Protein AF-A0A2D8XAL2-F1 (afdb_monomer)

Sequence (65 aa):
MSINIYDRKDMRGGGYAKRKFTLEQAQEIRKEYNQGGISQNQLARKYEVSQPIINMLLKGKTYIK

pLDDT: mean 81.25, std 17.26, range [41.03, 94.94]

Radius of gyration: 14.73 Å; Cα contacts (8 Å, |Δi|>4): 35; chains: 1; bounding box: 43×22×32 Å

Foldseek 3Di:
DDDDPVPDPPVPDDDDPPPLDALVRLVVLLVVVVVDPDDLVNSCVVSVHDSVVSVCSNVVVDSDD

Solvent-accessible surface area (backbone atoms only — not comparable to full-atom values): 4246 Å² total; per-residue (Å²): 135,86,76,59,79,87,73,55,79,76,80,77,72,90,65,85,72,76,74,90,60,53,58,65,56,46,49,50,53,47,49,53,50,70,72,47,99,55,52,62,61,58,50,11,59,76,69,75,46,59,45,69,59,48,52,37,44,70,70,59,78,38,77,71,133

Nearest PDB structures (foldseek):
  2x48-assembly1_A  TM=7.329E-01  e=1.172E+00  Sulfolobus islandicus rod-shaped virus 1
  1trr-assembly1_A  TM=7.768E-01  e=4.414E+00  Escherichia coli
  1jhg-assembly1_A-2  TM=7.946E-01  e=5.335E+00  Escherichia coli
  3f2g-assembly2_B  TM=5.931E-01  e=2.663E+00  Escherichia coli
  3f2h-assembly2_B  TM=5.925E-01  e=3.429E+00  Escherichia coli

Structure (mmCIF, N/CA/C/O backbone):
data_AF-A0A2D8XAL2-F1
#
_entry.id   AF-A0A2D8XAL2-F1
#
loop_
_atom_site.group_PDB
_atom_site.id
_atom_site.type_symbol
_atom_site.label_atom_id
_atom_site.label_alt_id
_atom_site.label_comp_id
_atom_site.label_asym_id
_atom_site.label_entity_id
_atom_site.label_seq_id
_atom_site.pdbx_PDB_ins_code
_atom_site.Cartn_x
_atom_site.Cartn_y
_atom_site.Cartn_z
_atom_site.occupancy
_atom_site.B_iso_or_equiv
_atom_site.auth_seq_id
_atom_site.auth_comp_id
_atom_site.auth_asym_id
_atom_site.auth_atom_id
_atom_site.pdbx_PDB_model_num
ATOM 1 N N . MET A 1 1 ? 38.681 7.702 -13.019 1.00 44.12 1 MET A N 1
ATOM 2 C CA . MET A 1 1 ? 37.285 8.090 -12.721 1.00 44.12 1 MET A CA 1
ATOM 3 C C . MET A 1 1 ? 36.491 6.817 -12.441 1.00 44.12 1 MET A C 1
ATOM 5 O O . MET A 1 1 ? 36.096 6.133 -13.377 1.00 44.12 1 MET A O 1
ATOM 9 N N . SER A 1 2 ? 36.364 6.409 -11.178 1.00 54.69 2 SER A N 1
ATOM 10 C CA . SER A 1 2 ? 35.595 5.220 -10.790 1.00 54.69 2 SER A CA 1
ATOM 11 C C . SER A 1 2 ? 34.107 5.535 -10.911 1.00 54.69 2 SER A C 1
ATOM 13 O O . SER A 1 2 ? 33.544 6.268 -10.104 1.00 54.69 2 SER A O 1
ATOM 15 N N . ILE A 1 3 ? 33.473 5.025 -11.965 1.00 56.62 3 ILE A N 1
ATOM 16 C CA . ILE A 1 3 ? 32.028 5.150 -12.141 1.00 56.62 3 ILE A CA 1
ATOM 17 C C . ILE A 1 3 ? 31.377 4.283 -11.065 1.00 56.62 3 ILE A C 1
ATOM 19 O O . ILE A 1 3 ? 31.503 3.057 -11.086 1.00 56.62 3 ILE A O 1
ATOM 23 N N . ASN A 1 4 ? 30.707 4.925 -10.110 1.00 60.44 4 ASN A N 1
ATOM 24 C CA . ASN A 1 4 ? 29.934 4.229 -9.099 1.00 60.44 4 ASN A CA 1
ATOM 25 C C . ASN A 1 4 ? 28.796 3.488 -9.815 1.00 60.44 4 ASN A C 1
ATOM 27 O O . ASN A 1 4 ? 28.003 4.094 -10.533 1.00 60.44 4 ASN A O 1
ATOM 31 N N . ILE A 1 5 ? 28.749 2.163 -9.685 1.00 54.94 5 ILE A N 1
ATOM 32 C CA . ILE A 1 5 ? 27.842 1.306 -10.469 1.00 54.94 5 ILE A CA 1
ATOM 33 C C . ILE A 1 5 ? 26.370 1.656 -10.170 1.00 54.94 5 ILE A C 1
ATOM 35 O O . ILE A 1 5 ? 25.502 1.467 -11.016 1.00 54.94 5 ILE A O 1
ATOM 39 N N . TYR A 1 6 ? 26.111 2.261 -9.008 1.00 57.06 6 TYR A N 1
ATOM 40 C CA . TYR A 1 6 ? 24.804 2.763 -8.582 1.00 57.06 6 TYR A CA 1
ATOM 41 C C . TYR A 1 6 ? 24.336 4.050 -9.291 1.00 57.06 6 TYR A C 1
ATOM 43 O O . TYR A 1 6 ? 23.152 4.369 -9.217 1.00 57.06 6 TYR A O 1
ATOM 51 N N . ASP A 1 7 ? 25.216 4.767 -9.998 1.00 57.22 7 ASP A N 1
ATOM 52 C CA . ASP A 1 7 ? 24.900 6.033 -10.689 1.00 57.22 7 ASP A CA 1
ATOM 53 C C . ASP A 1 7 ? 24.463 5.831 -12.155 1.00 57.22 7 ASP A C 1
ATOM 55 O O . ASP A 1 7 ? 24.101 6.769 -12.869 1.00 57.22 7 ASP A O 1
ATOM 59 N N . ARG A 1 8 ? 24.477 4.582 -12.642 1.00 53.97 8 ARG A N 1
ATOM 60 C CA . ARG A 1 8 ? 24.144 4.268 -14.033 1.00 53.97 8 ARG A CA 1
ATOM 61 C C . ARG A 1 8 ? 22.633 4.285 -14.294 1.00 53.97 8 ARG A C 1
ATOM 63 O O . ARG A 1 8 ? 21.880 3.406 -13.877 1.00 53.97 8 ARG A O 1
ATOM 70 N N . LYS A 1 9 ? 22.198 5.310 -15.037 1.00 48.28 9 LYS A N 1
ATOM 71 C CA . LYS A 1 9 ? 20.809 5.586 -15.462 1.00 48.28 9 LYS A CA 1
ATOM 72 C C . LYS A 1 9 ? 20.202 4.490 -16.363 1.00 48.28 9 LYS A C 1
ATOM 74 O O . LYS A 1 9 ? 18.978 4.420 -16.468 1.00 48.28 9 LYS A O 1
ATOM 79 N N . ASP A 1 10 ? 21.027 3.640 -16.979 1.00 57.50 10 ASP A N 1
ATOM 80 C CA . ASP A 1 10 ? 20.654 2.571 -17.921 1.00 57.50 10 ASP A CA 1
ATOM 81 C C . ASP A 1 10 ? 20.088 1.292 -17.276 1.00 57.50 10 ASP A C 1
ATOM 83 O O . ASP A 1 10 ? 19.445 0.504 -17.963 1.00 57.50 10 ASP A O 1
ATOM 87 N N . MET A 1 11 ? 20.173 1.112 -15.952 1.00 52.19 11 MET A N 1
ATOM 88 C CA . MET A 1 11 ? 19.553 -0.039 -15.264 1.00 52.19 11 MET A CA 1
ATOM 89 C C . MET A 1 11 ? 18.035 0.110 -15.019 1.00 52.19 11 MET A C 1
ATOM 91 O O . MET A 1 11 ? 17.473 -0.506 -14.113 1.00 52.19 11 MET A O 1
ATOM 95 N N . ARG A 1 12 ? 17.341 0.939 -15.810 1.00 54.22 12 ARG A N 1
ATOM 96 C CA . ARG A 1 12 ? 15.899 1.227 -15.668 1.00 54.22 12 ARG A CA 1
ATOM 97 C C . ARG A 1 12 ? 14.980 0.390 -16.561 1.00 54.22 12 ARG A C 1
ATOM 99 O O . ARG A 1 12 ? 13.819 0.747 -16.736 1.00 54.22 12 ARG A O 1
ATOM 106 N N . GLY A 1 13 ? 15.439 -0.741 -17.079 1.00 57.59 13 GLY A N 1
ATOM 107 C CA . GLY A 1 13 ? 14.537 -1.680 -17.741 1.00 57.59 13 GLY A CA 1
ATOM 108 C C . GLY A 1 13 ? 15.261 -2.897 -18.282 1.00 57.59 13 GLY A C 1
ATOM 109 O O . GLY A 1 13 ? 16.195 -2.754 -19.058 1.00 57.59 13 GLY A O 1
ATOM 110 N N . GLY A 1 14 ? 14.817 -4.092 -17.889 1.00 41.03 14 GLY 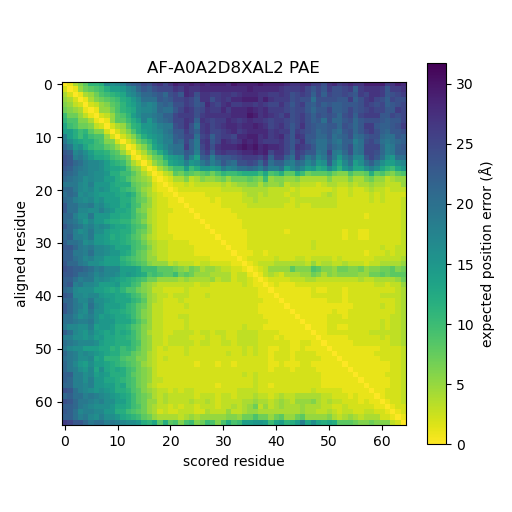A N 1
ATOM 111 C CA . GLY A 1 14 ? 15.283 -5.318 -18.541 1.00 41.03 14 GLY A CA 1
ATOM 112 C C . GLY A 1 14 ? 15.144 -6.621 -17.763 1.00 41.03 14 GLY A C 1
ATOM 113 O O . GLY A 1 14 ? 15.457 -7.673 -18.300 1.00 41.03 14 GLY A O 1
ATOM 114 N N . GLY A 1 15 ? 14.665 -6.605 -16.523 1.00 45.59 15 GLY A N 1
ATOM 115 C CA . GLY A 1 15 ? 14.347 -7.831 -15.798 1.00 45.59 15 GLY A CA 1
ATOM 116 C C . GLY A 1 15 ? 13.216 -7.543 -14.840 1.00 45.59 15 GLY A C 1
ATOM 117 O O . GLY A 1 15 ? 13.197 -6.462 -14.253 1.00 45.59 15 GLY A O 1
ATOM 118 N N . TYR A 1 16 ? 12.263 -8.467 -14.699 1.00 52.69 16 TYR A N 1
ATOM 119 C CA . TYR A 1 16 ? 11.288 -8.429 -13.612 1.00 52.69 16 TYR A CA 1
ATOM 120 C C . TYR A 1 16 ? 12.035 -8.061 -12.331 1.00 52.69 16 TYR A C 1
ATOM 122 O O . TYR A 1 16 ? 12.830 -8.862 -11.836 1.00 52.69 16 TYR A O 1
ATOM 130 N N . ALA A 1 17 ? 11.853 -6.825 -11.848 1.00 59.94 17 ALA A N 1
ATOM 131 C CA . ALA A 1 17 ? 12.502 -6.380 -10.627 1.00 59.94 17 ALA A CA 1
ATOM 132 C C . ALA A 1 17 ? 12.176 -7.435 -9.575 1.00 59.94 17 ALA A C 1
ATOM 134 O O . ALA A 1 17 ? 10.993 -7.743 -9.382 1.00 59.94 17 ALA A O 1
ATOM 135 N N . LYS A 1 18 ? 13.212 -8.055 -8.986 1.00 72.19 18 LYS A N 1
ATOM 136 C CA . LYS A 1 18 ? 13.021 -9.112 -7.990 1.00 72.19 18 LYS A CA 1
ATOM 137 C C . LYS A 1 18 ? 11.954 -8.630 -7.015 1.00 72.19 18 LYS A C 1
ATOM 139 O O . LYS A 1 18 ? 12.071 -7.538 -6.452 1.00 72.19 18 LYS A O 1
ATOM 144 N N . ARG A 1 19 ? 10.876 -9.411 -6.909 1.00 80.38 19 ARG A N 1
ATOM 145 C CA . ARG A 1 19 ? 9.753 -9.120 -6.020 1.00 80.38 19 ARG A CA 1
ATOM 146 C C . ARG A 1 19 ? 10.324 -8.861 -4.626 1.00 80.38 19 ARG A C 1
ATOM 148 O O . ARG 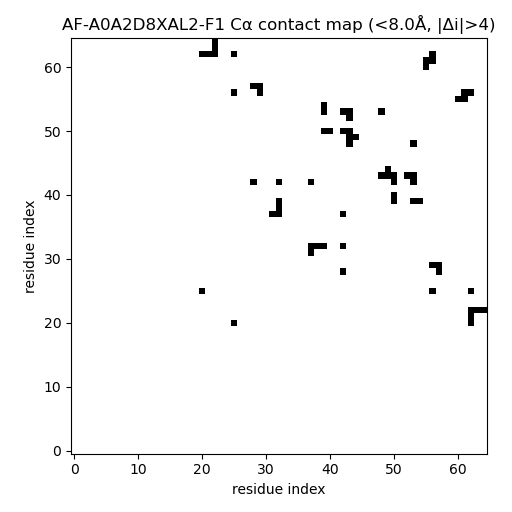A 1 19 ? 11.013 -9.718 -4.087 1.00 80.38 19 ARG A O 1
ATOM 155 N N . LYS A 1 20 ? 10.079 -7.664 -4.087 1.00 84.88 20 LYS A N 1
ATOM 156 C CA . LYS A 1 20 ? 10.597 -7.253 -2.771 1.00 84.88 20 LYS A CA 1
ATOM 157 C C . LYS A 1 20 ? 9.885 -7.954 -1.618 1.00 84.88 20 L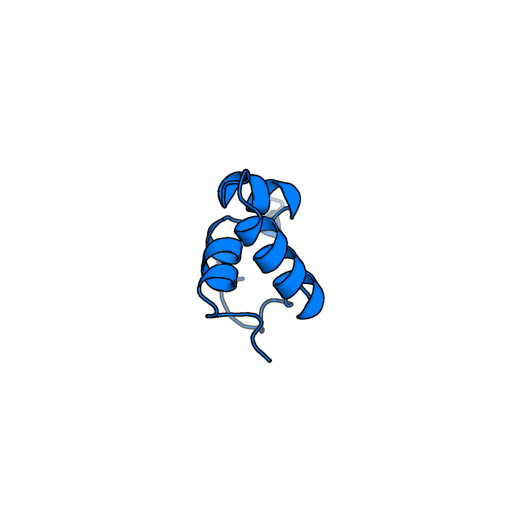YS A C 1
ATOM 159 O O . LYS A 1 20 ? 10.446 -8.033 -0.536 1.00 84.88 20 LYS A O 1
ATOM 164 N N . PHE A 1 21 ? 8.674 -8.444 -1.867 1.00 88.19 21 PHE A N 1
ATOM 165 C CA . PHE A 1 21 ? 7.842 -9.116 -0.879 1.00 88.19 21 PHE A CA 1
ATOM 166 C C . PHE A 1 21 ? 7.363 -10.468 -1.400 1.00 88.19 21 PHE A C 1
ATOM 168 O O . PHE A 1 21 ? 7.126 -10.640 -2.601 1.00 88.19 21 PHE A O 1
ATOM 175 N N . THR A 1 22 ? 7.167 -11.417 -0.491 1.00 91.19 22 THR A N 1
ATOM 176 C CA . THR A 1 22 ? 6.339 -12.596 -0.767 1.00 91.19 22 THR A CA 1
ATOM 177 C C . THR A 1 22 ? 4.855 -12.209 -0.765 1.00 91.19 22 THR A C 1
ATOM 179 O O . THR A 1 22 ? 4.477 -11.123 -0.318 1.00 91.19 22 THR A O 1
ATOM 182 N N . LEU A 1 23 ? 3.985 -13.083 -1.284 1.00 89.88 23 LEU A N 1
ATOM 183 C CA . LEU A 1 23 ? 2.535 -12.856 -1.212 1.00 89.88 23 LEU A CA 1
ATOM 184 C C . LEU A 1 23 ? 2.051 -12.772 0.243 1.00 89.88 23 LEU A C 1
ATOM 186 O O . LEU A 1 23 ? 1.187 -11.958 0.550 1.00 89.88 23 LEU A O 1
ATOM 190 N N . GLU A 1 24 ? 2.641 -13.568 1.132 1.00 91.44 24 GLU A N 1
ATOM 191 C CA . GLU A 1 24 ? 2.322 -13.587 2.562 1.00 91.44 24 GLU A CA 1
ATOM 192 C C . GLU A 1 24 ? 2.716 -12.269 3.233 1.00 91.44 24 GLU A C 1
ATOM 194 O O . GLU A 1 24 ? 1.872 -11.624 3.850 1.00 91.44 24 GLU A O 1
ATOM 199 N N . GLN A 1 25 ? 3.942 -11.789 2.996 1.00 91.12 25 GLN A N 1
ATOM 200 C CA . GLN A 1 25 ? 4.395 -10.485 3.494 1.00 91.12 25 GLN A CA 1
ATOM 201 C C . GLN A 1 25 ? 3.525 -9.339 2.971 1.00 91.12 25 GLN A C 1
ATOM 203 O O . GLN A 1 25 ? 3.202 -8.403 3.700 1.00 91.12 25 GLN A O 1
ATOM 208 N N . ALA A 1 26 ? 3.096 -9.409 1.708 1.00 93.56 26 ALA A N 1
ATOM 209 C CA . ALA A 1 26 ? 2.181 -8.418 1.162 1.00 93.56 26 ALA A CA 1
ATOM 210 C C . ALA A 1 26 ? 0.803 -8.454 1.843 1.00 93.56 26 ALA A C 1
ATOM 212 O O . ALA A 1 26 ? 0.176 -7.408 2.018 1.00 93.56 26 ALA A O 1
ATOM 213 N N . GLN A 1 27 ? 0.324 -9.627 2.258 1.00 93.62 27 GLN A N 1
ATOM 214 C CA . GLN A 1 27 ? -0.898 -9.734 3.051 1.00 93.62 27 GLN A CA 1
ATOM 215 C C . GLN A 1 27 ? -0.715 -9.189 4.469 1.00 93.62 27 GLN A C 1
ATOM 217 O O . GLN A 1 27 ? -1.614 -8.509 4.957 1.00 93.62 27 GLN A O 1
ATOM 222 N N . GLU A 1 28 ? 0.430 -9.424 5.109 1.00 94.00 28 GLU A N 1
ATOM 223 C CA . GLU A 1 28 ? 0.747 -8.833 6.415 1.00 94.00 28 GLU A CA 1
ATOM 224 C C . GLU A 1 28 ? 0.771 -7.306 6.350 1.00 94.00 28 G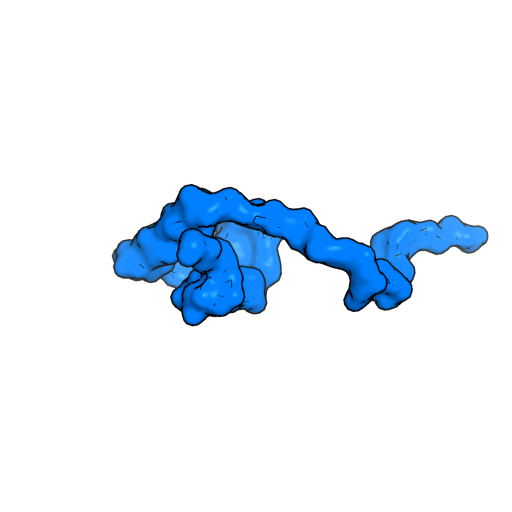LU A C 1
ATOM 226 O O . GLU A 1 28 ? 0.095 -6.656 7.141 1.00 94.00 28 GLU A O 1
ATOM 231 N N . ILE A 1 29 ? 1.427 -6.736 5.335 1.00 93.75 29 ILE A N 1
ATOM 232 C CA . ILE A 1 29 ? 1.436 -5.290 5.072 1.00 93.75 29 ILE A CA 1
ATOM 233 C C . ILE A 1 29 ? 0.009 -4.733 4.953 1.00 93.75 29 ILE A C 1
ATOM 235 O O . ILE A 1 29 ? -0.304 -3.679 5.510 1.00 93.75 29 ILE A O 1
ATOM 239 N N . ARG A 1 30 ? -0.876 -5.432 4.229 1.00 94.25 30 ARG A N 1
ATOM 240 C CA . ARG A 1 30 ? -2.285 -5.026 4.088 1.00 94.25 30 ARG A CA 1
ATOM 241 C C . ARG A 1 30 ? -3.026 -5.096 5.419 1.00 94.25 30 ARG A C 1
ATOM 243 O O . ARG A 1 30 ? -3.801 -4.191 5.712 1.00 94.25 30 ARG A O 1
ATOM 250 N N . LYS A 1 31 ? -2.795 -6.145 6.214 1.00 94.31 31 LYS A N 1
ATOM 251 C CA . LYS A 1 31 ? -3.403 -6.307 7.541 1.00 94.31 31 LYS A CA 1
ATOM 252 C C . LYS A 1 31 ? -2.951 -5.203 8.490 1.00 94.31 31 LYS A C 1
ATOM 254 O O . LYS A 1 31 ? -3.803 -4.588 9.115 1.00 94.31 31 LYS A O 1
ATOM 259 N N . GLU A 1 32 ? -1.654 -4.917 8.542 1.00 93.44 32 GLU A N 1
ATOM 260 C CA . GLU A 1 32 ? -1.088 -3.880 9.408 1.00 93.44 32 GLU A CA 1
ATOM 261 C C . GLU A 1 32 ? -1.627 -2.491 9.048 1.00 93.44 32 GLU A C 1
ATOM 263 O O . GLU A 1 32 ? -2.046 -1.738 9.921 1.00 93.44 32 GLU A O 1
ATOM 268 N N . TYR A 1 33 ? -1.714 -2.166 7.755 1.00 94.56 33 TYR A N 1
ATOM 269 C CA . TYR A 1 33 ? -2.330 -0.909 7.330 1.00 94.56 33 TYR A CA 1
ATOM 270 C C . TYR A 1 33 ? -3.824 -0.837 7.690 1.00 94.56 33 TYR A C 1
ATOM 272 O O . TYR A 1 33 ? -4.313 0.217 8.092 1.00 94.56 33 TYR A O 1
ATOM 280 N N . ASN A 1 34 ? -4.549 -1.957 7.579 1.00 92.88 34 ASN A N 1
ATOM 281 C CA . ASN A 1 34 ? -5.978 -2.031 7.895 1.00 92.88 34 ASN A CA 1
ATOM 282 C C . ASN A 1 34 ? -6.275 -2.019 9.407 1.00 92.88 34 ASN A C 1
ATOM 284 O O . ASN A 1 34 ? -7.365 -1.627 9.809 1.00 92.88 34 ASN A O 1
ATOM 288 N N . GLN A 1 35 ? -5.316 -2.408 10.254 1.00 92.56 35 GLN A N 1
ATOM 289 C CA . GLN A 1 35 ? -5.411 -2.243 11.712 1.00 92.56 35 GLN A CA 1
ATOM 290 C C . GLN 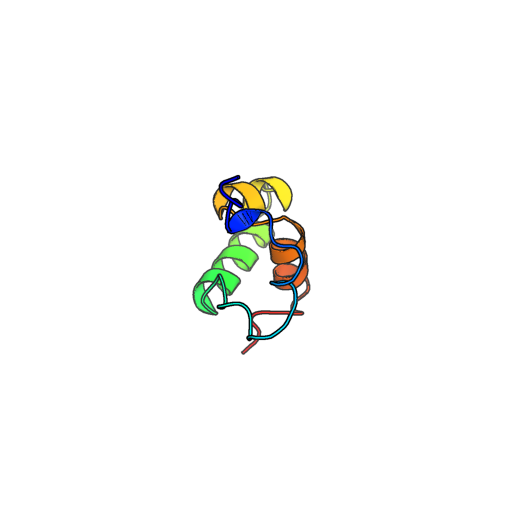A 1 35 ? -5.435 -0.761 12.130 1.00 92.56 35 GLN A C 1
ATOM 292 O O . GLN A 1 35 ? -5.873 -0.445 13.234 1.00 92.56 35 GLN A O 1
ATOM 297 N N . GLY A 1 36 ? -5.026 0.150 11.240 1.00 88.88 36 GLY A N 1
ATOM 298 C CA . GLY A 1 36 ? -4.988 1.584 11.501 1.00 88.88 36 GLY A CA 1
ATOM 299 C C . GLY A 1 36 ? -3.767 2.005 12.322 1.00 88.88 36 GLY A C 1
ATOM 300 O O . GLY A 1 36 ? -2.920 1.199 12.691 1.00 88.88 36 GLY A O 1
ATOM 301 N N . GLY A 1 37 ? -3.623 3.309 12.564 1.00 90.44 37 GLY A N 1
ATOM 302 C CA . GLY A 1 37 ? -2.527 3.856 13.381 1.00 90.44 37 GLY A CA 1
ATOM 303 C C . GLY A 1 37 ? -1.159 3.957 12.690 1.00 90.44 37 GLY A C 1
ATOM 304 O O . GLY A 1 37 ? -0.239 4.539 13.263 1.00 90.44 37 GLY A O 1
ATOM 305 N N . ILE A 1 38 ? -1.019 3.471 11.451 1.00 93.25 38 ILE A N 1
ATOM 306 C CA . ILE A 1 38 ? 0.211 3.588 10.659 1.00 93.25 38 ILE A CA 1
ATOM 307 C C . ILE A 1 38 ? -0.053 4.197 9.277 1.00 93.25 38 ILE A C 1
ATOM 309 O O . ILE A 1 38 ? -0.946 3.794 8.533 1.00 93.25 38 ILE A O 1
ATOM 313 N N . SER A 1 39 ? 0.745 5.196 8.907 1.00 94.88 39 SER A N 1
ATOM 314 C CA . SER A 1 39 ? 0.708 5.801 7.573 1.00 94.88 39 SER A CA 1
ATOM 315 C C . SER A 1 39 ? 1.496 4.973 6.557 1.00 94.88 39 SER A C 1
ATOM 317 O O . SER A 1 39 ? 2.448 4.270 6.896 1.00 94.88 39 SER A O 1
ATOM 319 N N . GLN A 1 40 ? 1.181 5.130 5.268 1.00 94.31 40 GLN A N 1
ATOM 320 C CA . GLN A 1 40 ? 1.922 4.461 4.189 1.00 94.31 40 GLN A CA 1
ATOM 321 C C . GLN A 1 40 ? 3.422 4.798 4.201 1.00 94.31 40 GLN A C 1
ATOM 323 O O . GLN A 1 40 ? 4.239 3.949 3.860 1.00 94.31 40 GLN A O 1
ATOM 328 N N . ASN A 1 41 ? 3.791 6.019 4.608 1.00 94.62 41 ASN A N 1
ATOM 329 C CA . ASN A 1 41 ? 5.188 6.444 4.732 1.00 94.62 41 ASN A CA 1
ATOM 330 C C . ASN A 1 41 ? 5.908 5.735 5.882 1.00 94.62 41 ASN A C 1
ATOM 332 O O . ASN A 1 41 ? 7.053 5.321 5.721 1.00 94.62 41 ASN A O 1
ATOM 336 N N . GLN A 1 42 ? 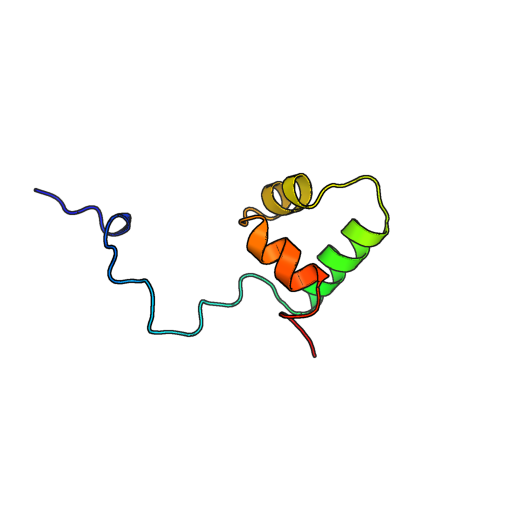5.253 5.593 7.036 1.00 94.31 42 GLN A N 1
ATOM 337 C CA . GLN A 1 42 ? 5.812 4.843 8.163 1.00 94.31 42 GLN A CA 1
ATOM 338 C C . GLN A 1 42 ? 5.986 3.372 7.800 1.00 94.31 42 GLN A C 1
ATOM 340 O O . GLN A 1 42 ? 7.032 2.795 8.076 1.00 94.31 42 GLN A O 1
ATOM 345 N N . LEU A 1 43 ? 5.007 2.801 7.104 1.00 94.44 43 LEU A N 1
ATOM 346 C CA . LEU A 1 43 ? 5.065 1.423 6.643 1.00 94.44 43 LEU A CA 1
ATOM 347 C C . LEU A 1 43 ? 6.186 1.233 5.608 1.00 94.44 43 LEU A C 1
ATOM 349 O O . LEU A 1 43 ? 6.989 0.316 5.713 1.00 94.44 43 LEU A O 1
ATOM 353 N N . ALA A 1 44 ? 6.340 2.169 4.674 1.00 93.44 44 ALA A N 1
ATOM 354 C CA . ALA A 1 44 ? 7.445 2.162 3.719 1.00 93.44 44 ALA A CA 1
ATOM 355 C C . ALA A 1 44 ? 8.820 2.192 4.411 1.00 93.44 44 ALA A C 1
ATOM 357 O O . ALA A 1 44 ? 9.700 1.419 4.044 1.00 93.44 44 ALA A O 1
ATOM 358 N N . ARG A 1 45 ? 8.981 3.017 5.455 1.00 94.19 45 ARG A N 1
ATOM 359 C CA . ARG A 1 45 ? 10.202 3.053 6.277 1.00 94.19 45 ARG A CA 1
ATOM 360 C C . ARG A 1 45 ? 10.425 1.747 7.039 1.00 94.19 45 ARG A C 1
ATOM 362 O O . ARG A 1 45 ? 11.540 1.247 7.030 1.00 94.19 45 ARG A O 1
ATOM 369 N N . LYS A 1 46 ? 9.375 1.184 7.646 1.00 92.12 46 LYS A N 1
ATOM 370 C CA . LYS A 1 46 ? 9.429 -0.085 8.392 1.00 92.12 46 LYS A CA 1
ATOM 371 C C . LYS A 1 46 ? 9.914 -1.245 7.521 1.00 92.12 46 LYS A C 1
ATOM 373 O O . LYS A 1 46 ? 10.676 -2.079 7.989 1.00 92.12 46 LYS A O 1
ATOM 378 N N . TYR A 1 47 ? 9.480 -1.277 6.264 1.00 91.31 47 TYR A N 1
ATOM 379 C CA . TYR A 1 47 ? 9.834 -2.319 5.300 1.00 91.31 47 TYR A CA 1
ATOM 380 C C . TYR A 1 47 ? 10.991 -1.925 4.364 1.00 91.31 47 TYR A C 1
ATOM 382 O O . TYR A 1 47 ? 11.224 -2.618 3.378 1.00 91.31 47 TYR A O 1
ATOM 390 N N . GLU A 1 48 ? 11.688 -0.813 4.633 1.00 90.81 48 GLU A N 1
ATOM 391 C CA . GLU A 1 48 ? 12.825 -0.311 3.841 1.00 90.81 48 GLU A CA 1
ATOM 392 C C . GLU A 1 48 ? 12.546 -0.223 2.326 1.00 90.81 48 GLU A C 1
ATOM 394 O O . GLU A 1 48 ? 13.375 -0.527 1.461 1.00 90.81 48 GLU A O 1
ATOM 399 N N . VAL A 1 49 ? 11.336 0.214 1.983 1.00 90.69 49 VAL A N 1
ATOM 400 C CA . VAL A 1 49 ? 10.894 0.416 0.603 1.00 90.69 49 VAL A CA 1
ATOM 401 C C . VAL A 1 49 ? 10.436 1.843 0.366 1.00 90.69 49 VAL A C 1
ATOM 403 O O . VAL A 1 49 ? 10.199 2.633 1.275 1.00 90.69 49 VAL A O 1
ATOM 406 N N . SER A 1 50 ? 10.277 2.188 -0.904 1.00 91.81 50 SER A N 1
ATOM 407 C CA . SER A 1 50 ? 9.680 3.453 -1.295 1.00 91.81 50 SER A CA 1
ATOM 408 C C . SER A 1 50 ? 8.152 3.404 -1.142 1.00 91.81 50 SER A C 1
ATOM 410 O O . SER A 1 50 ? 7.506 2.395 -1.439 1.00 91.81 50 SER A O 1
ATOM 412 N N . GLN A 1 51 ? 7.551 4.516 -0.707 1.00 93.31 51 GLN A N 1
ATOM 413 C CA . GLN A 1 51 ? 6.098 4.630 -0.514 1.00 93.31 51 GLN A CA 1
ATOM 414 C C . GLN A 1 51 ? 5.256 4.225 -1.742 1.00 93.31 51 GLN A C 1
ATOM 416 O O . GLN A 1 51 ? 4.221 3.585 -1.541 1.00 93.31 51 GLN A O 1
ATOM 421 N N . PRO A 1 52 ? 5.674 4.480 -3.000 1.00 93.50 52 PRO A N 1
ATOM 422 C CA . PRO A 1 52 ? 4.933 4.012 -4.167 1.00 93.50 52 PRO A CA 1
ATOM 423 C C . PRO A 1 52 ? 4.74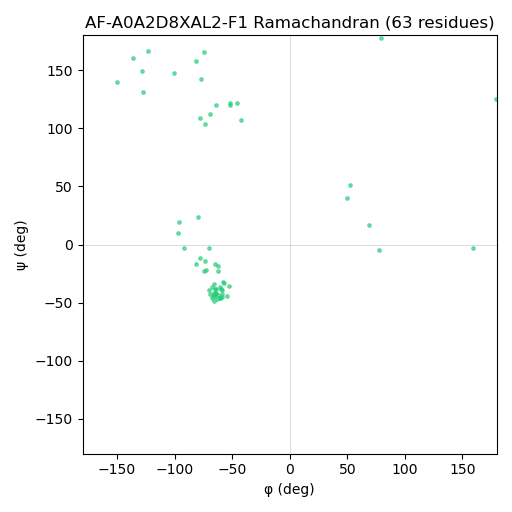2 2.491 -4.209 1.00 93.50 52 PRO A C 1
ATOM 425 O O . PRO A 1 52 ? 3.703 2.026 -4.673 1.00 93.50 52 PRO A O 1
ATOM 428 N N . ILE A 1 53 ? 5.697 1.709 -3.692 1.00 90.94 53 ILE A N 1
ATOM 429 C CA . ILE A 1 53 ? 5.593 0.243 -3.643 1.00 90.94 53 ILE A CA 1
ATOM 430 C C . ILE A 1 53 ? 4.481 -0.170 -2.678 1.00 90.94 53 ILE A C 1
ATOM 432 O O . ILE A 1 53 ? 3.627 -0.977 -3.048 1.00 90.94 53 ILE A O 1
ATOM 436 N N . ILE A 1 54 ? 4.447 0.434 -1.487 1.00 94.56 54 ILE A N 1
ATOM 437 C CA . ILE A 1 54 ? 3.375 0.226 -0.505 1.00 94.56 54 ILE A CA 1
ATOM 438 C C . ILE A 1 54 ? 2.025 0.645 -1.090 1.00 94.56 54 ILE A C 1
ATOM 440 O O . ILE A 1 54 ? 1.069 -0.120 -1.036 1.00 94.56 54 ILE A O 1
ATOM 444 N N . ASN A 1 55 ? 1.944 1.811 -1.731 1.00 94.94 55 ASN A N 1
ATOM 445 C CA . ASN A 1 55 ? 0.711 2.295 -2.353 1.00 94.94 55 ASN A CA 1
ATOM 446 C C . ASN A 1 55 ? 0.171 1.324 -3.421 1.00 94.94 55 ASN A C 1
ATOM 448 O O . ASN A 1 55 ? -1.018 1.018 -3.441 1.00 94.94 55 ASN A O 1
ATOM 452 N N . MET A 1 56 ? 1.036 0.798 -4.294 1.00 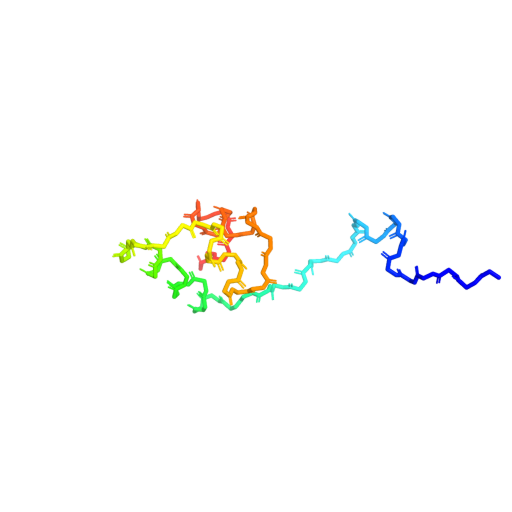93.00 56 MET A N 1
ATOM 453 C CA . MET A 1 56 ? 0.644 -0.181 -5.319 1.00 93.00 56 MET A CA 1
ATOM 454 C C . MET A 1 56 ? 0.174 -1.509 -4.714 1.00 93.00 56 MET A C 1
ATOM 456 O O . MET A 1 56 ? -0.795 -2.097 -5.199 1.00 93.00 56 MET A O 1
ATOM 460 N N . LEU A 1 57 ? 0.834 -1.950 -3.642 1.00 93.50 57 LEU A N 1
A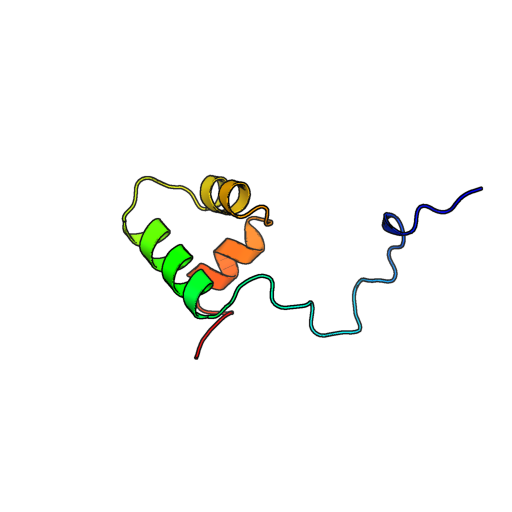TOM 461 C CA . LEU A 1 57 ? 0.497 -3.160 -2.900 1.00 93.50 57 LEU A CA 1
ATOM 462 C C . LEU A 1 57 ? -0.861 -3.025 -2.191 1.00 93.50 57 LEU A C 1
ATOM 464 O O . LEU A 1 57 ? -1.681 -3.944 -2.279 1.00 93.50 57 LEU A O 1
ATOM 468 N N . LEU A 1 58 ? -1.119 -1.880 -1.548 1.00 93.44 58 LEU A N 1
ATOM 469 C CA . LEU A 1 58 ? -2.387 -1.563 -0.879 1.00 93.44 58 LEU A CA 1
ATOM 470 C C . LEU A 1 58 ? -3.541 -1.393 -1.875 1.00 93.44 58 LEU A C 1
ATOM 472 O O . LEU A 1 58 ? -4.643 -1.857 -1.613 1.00 93.44 58 LEU A O 1
ATOM 476 N N . LYS A 1 59 ? -3.281 -0.811 -3.053 1.00 93.62 59 LYS A N 1
ATOM 477 C CA . LYS A 1 59 ? -4.253 -0.722 -4.159 1.00 93.62 59 LYS A CA 1
ATOM 478 C C . LYS A 1 59 ? -4.552 -2.066 -4.836 1.00 93.62 59 LYS A C 1
ATOM 480 O O . LYS A 1 59 ? -5.334 -2.093 -5.780 1.00 93.62 59 LYS A O 1
ATOM 485 N N . GLY A 1 60 ? -3.893 -3.154 -4.430 1.00 91.31 60 GLY A N 1
ATOM 486 C CA . GLY A 1 60 ? -4.080 -4.476 -5.032 1.00 91.31 60 GLY A CA 1
ATOM 487 C C . GLY A 1 60 ? -3.549 -4.598 -6.464 1.00 91.31 60 GLY A C 1
ATOM 488 O O . GLY A 1 60 ? -3.903 -5.537 -7.164 1.00 91.31 60 GLY A O 1
ATOM 489 N N . LYS A 1 61 ? -2.695 -3.672 -6.922 1.00 88.88 61 LYS A N 1
ATOM 490 C CA . LYS A 1 61 ? -2.114 -3.714 -8.278 1.00 88.88 61 LYS A CA 1
ATOM 491 C C . LYS A 1 61 ? -0.918 -4.660 -8.391 1.00 88.88 61 LYS A C 1
ATOM 493 O O . LYS A 1 61 ? -0.495 -4.995 -9.492 1.00 88.88 61 LYS A O 1
ATOM 498 N N . THR A 1 62 ? -0.334 -5.047 -7.261 1.00 88.44 62 THR A N 1
ATOM 499 C CA . THR A 1 62 ? 0.821 -5.946 -7.167 1.00 88.44 62 THR A CA 1
ATOM 500 C C . THR A 1 62 ? 0.597 -6.969 -6.056 1.00 88.44 62 THR A C 1
ATOM 502 O O . THR A 1 62 ? -0.234 -6.757 -5.171 1.00 88.44 62 THR A O 1
ATOM 505 N N . TYR A 1 63 ? 1.343 -8.080 -6.100 1.00 86.94 63 TYR A N 1
ATOM 506 C CA . TYR A 1 63 ? 1.278 -9.150 -5.092 1.00 86.94 63 TYR A CA 1
ATOM 507 C C . TYR A 1 63 ? -0.163 -9.645 -4.859 1.00 86.94 63 TYR A C 1
ATOM 509 O O . TYR A 1 63 ? -0.678 -9.669 -3.740 1.00 86.94 63 TYR A O 1
ATOM 517 N N . ILE A 1 64 ? -0.832 -9.969 -5.962 1.00 85.38 64 ILE A N 1
ATOM 518 C CA . ILE A 1 64 ? -2.131 -10.644 -6.002 1.00 85.38 64 ILE A CA 1
ATOM 519 C C . ILE A 1 64 ? -1.908 -12.130 -6.305 1.00 85.38 64 ILE A C 1
ATOM 521 O O . ILE A 1 64 ? -0.914 -12.473 -6.951 1.00 85.38 64 ILE A O 1
ATOM 525 N N . LYS A 1 65 ? -2.778 -12.984 -5.760 1.00 75.62 65 LYS A N 1
ATOM 526 C CA . LYS A 1 65 ? -2.775 -14.429 -6.010 1.00 75.62 65 LYS A CA 1
ATOM 527 C C . LYS A 1 65 ? -3.485 -14.725 -7.323 1.00 75.62 65 LYS A C 1
ATOM 529 O O . LYS A 1 65 ? -4.487 -14.025 -7.586 1.00 75.62 65 LYS A O 1
#

Secondary structure (DSSP, 8-state):
----GGG-TT-SSSS----SS-HHHHHHHHHHHHTSS--HHHHHHHTTS-HHHHHHHHTTSSS--

Mean predicted aligned error: 9.36 Å